Protein AF-A0A0Q6PH20-F1 (afdb_monomer_lite)

pLDDT: mean 87.41, std 11.73, range [44.0, 97.75]

Structure (mmCIF, N/CA/C/O backbone):
data_AF-A0A0Q6PH20-F1
#
_entry.id   AF-A0A0Q6PH20-F1
#
loop_
_atom_site.group_PDB
_atom_site.id
_atom_site.type_symbol
_atom_site.label_atom_id
_atom_site.label_alt_id
_atom_site.label_comp_id
_atom_site.label_asym_id
_atom_site.label_entity_id
_atom_site.label_seq_id
_atom_site.pdbx_PDB_ins_code
_atom_site.Cartn_x
_atom_site.Cartn_y
_atom_site.Cartn_z
_atom_site.occupancy
_atom_site.B_iso_or_equiv
_atom_site.auth_seq_id
_atom_site.auth_comp_id
_atom_site.auth_asym_id
_atom_site.auth_atom_id
_atom_site.pdbx_PDB_model_num
ATOM 1 N N . MET A 1 1 ? -13.417 1.872 1.685 1.00 84.56 1 MET A N 1
ATOM 2 C CA . MET A 1 1 ? -12.036 2.012 1.159 1.00 84.56 1 MET A CA 1
ATOM 3 C C . MET A 1 1 ? -11.703 3.453 0.820 1.00 84.56 1 MET A C 1
ATOM 5 O O . MET A 1 1 ? -10.929 4.049 1.545 1.00 84.56 1 MET A O 1
ATOM 9 N N . LEU A 1 2 ? -12.283 4.026 -0.241 1.00 89.06 2 LEU A N 1
ATOM 10 C CA . LEU A 1 2 ? -11.978 5.405 -0.649 1.00 89.06 2 LEU A CA 1
ATOM 11 C C . LEU A 1 2 ? -12.342 6.431 0.426 1.00 89.06 2 LEU A C 1
ATOM 13 O O . LEU A 1 2 ? -11.580 7.359 0.647 1.00 89.06 2 LEU A O 1
ATOM 17 N N . GLU A 1 3 ? -13.437 6.200 1.148 1.00 89.50 3 GLU A N 1
ATOM 18 C CA . GLU A 1 3 ? -13.799 6.977 2.338 1.00 89.50 3 GLU A CA 1
ATOM 19 C C . GLU A 1 3 ? -12.708 6.933 3.418 1.00 89.50 3 GLU A C 1
ATOM 21 O O . GLU A 1 3 ? -12.280 7.976 3.900 1.00 89.50 3 GLU A O 1
ATOM 26 N N . LEU A 1 4 ? -12.184 5.738 3.729 1.00 89.69 4 LEU A N 1
ATOM 27 C CA . LEU A 1 4 ? -11.061 5.589 4.656 1.00 89.69 4 LEU A CA 1
ATOM 28 C C . LEU A 1 4 ? -9.843 6.375 4.156 1.00 89.69 4 LEU A C 1
ATOM 30 O O . LEU A 1 4 ? -9.248 7.098 4.934 1.00 89.69 4 LEU A O 1
ATOM 34 N N . LEU A 1 5 ? -9.477 6.278 2.876 1.00 88.50 5 LEU A N 1
ATOM 35 C CA . LEU A 1 5 ? -8.337 7.023 2.325 1.00 88.50 5 LEU A CA 1
ATOM 36 C C . LEU A 1 5 ? -8.546 8.543 2.420 1.00 88.50 5 LEU A C 1
ATOM 38 O O . LEU A 1 5 ? -7.632 9.255 2.819 1.00 88.50 5 LEU A O 1
ATOM 42 N N . ALA A 1 6 ? -9.742 9.036 2.097 1.00 88.44 6 ALA A N 1
ATOM 43 C CA . ALA A 1 6 ? -10.055 10.464 2.114 1.00 88.44 6 ALA A CA 1
ATOM 44 C C . ALA A 1 6 ? -9.919 11.099 3.511 1.00 88.44 6 ALA A C 1
ATOM 46 O O . ALA A 1 6 ? -9.687 12.301 3.610 1.00 88.44 6 ALA A O 1
ATOM 47 N N . GLY A 1 7 ? -10.017 10.304 4.581 1.00 87.88 7 GLY A N 1
ATOM 48 C CA . GLY A 1 7 ? -9.840 10.770 5.958 1.00 87.88 7 GLY A CA 1
ATOM 49 C C . GLY A 1 7 ? -8.386 10.981 6.398 1.00 87.88 7 GLY A C 1
ATOM 50 O O . GLY A 1 7 ? -8.168 11.532 7.475 1.00 87.88 7 GLY A O 1
ATOM 51 N N . TYR A 1 8 ? -7.387 10.553 5.613 1.00 86.06 8 TYR A N 1
ATOM 52 C CA . TYR A 1 8 ? -5.981 10.577 6.032 1.00 86.06 8 TYR A CA 1
ATOM 53 C C . TYR A 1 8 ? -5.060 11.154 4.955 1.00 86.06 8 TYR A C 1
ATOM 55 O O . TYR A 1 8 ? -5.110 10.786 3.781 1.00 86.06 8 TYR A O 1
ATOM 63 N N . ALA A 1 9 ? -4.148 12.033 5.363 1.00 80.12 9 ALA A N 1
ATOM 64 C CA . ALA A 1 9 ? -3.062 12.483 4.502 1.00 80.12 9 ALA A CA 1
ATOM 65 C C . ALA A 1 9 ? -2.086 11.325 4.171 1.00 80.12 9 ALA A C 1
ATOM 67 O O . ALA A 1 9 ? -1.927 10.408 4.980 1.00 80.12 9 ALA A O 1
ATOM 68 N N . PRO A 1 10 ? -1.417 11.354 3.000 1.00 80.94 10 PRO A N 1
ATOM 69 C CA . PRO A 1 10 ? -1.558 12.355 1.934 1.00 80.94 10 PRO A CA 1
ATOM 70 C C . PRO A 1 10 ? -2.804 12.146 1.050 1.00 80.94 10 PRO A C 1
ATOM 72 O O . PRO A 1 10 ? -3.116 12.994 0.218 1.00 80.94 10 PRO A O 1
ATOM 75 N N . PHE A 1 11 ? -3.527 11.038 1.225 1.00 84.88 11 PHE A N 1
ATOM 76 C CA . PHE A 1 11 ? -4.600 10.607 0.326 1.00 84.88 11 PHE A CA 1
ATOM 77 C C . PHE A 1 11 ? -5.823 11.533 0.321 1.00 84.88 11 PHE A C 1
ATOM 79 O O . PHE A 1 11 ? -6.492 11.628 -0.703 1.00 84.88 11 PHE A O 1
ATOM 86 N N . ALA A 1 12 ? -6.073 12.273 1.405 1.00 84.25 12 ALA A N 1
ATOM 87 C CA . ALA A 1 12 ? -7.090 13.327 1.454 1.00 84.25 12 ALA A CA 1
ATOM 88 C C . ALA A 1 12 ? -6.920 14.398 0.354 1.00 84.25 12 ALA A C 1
ATOM 90 O O . ALA A 1 12 ? -7.900 14.982 -0.097 1.00 84.25 12 ALA A O 1
ATOM 91 N N . GLY A 1 13 ? -5.683 14.646 -0.098 1.00 82.56 13 GLY A N 1
ATOM 92 C CA . GLY A 1 13 ? -5.381 15.597 -1.173 1.00 82.56 13 GLY A CA 1
ATOM 93 C C . GLY A 1 13 ? -5.354 14.981 -2.574 1.00 82.56 13 GLY A C 1
ATOM 94 O O . GLY A 1 13 ? -5.103 15.690 -3.547 1.00 82.56 13 GLY A O 1
ATOM 95 N N . PHE A 1 14 ? -5.558 13.668 -2.704 1.00 83.81 14 PHE A N 1
ATOM 96 C CA . PHE A 1 14 ? -5.482 12.997 -3.999 1.00 83.81 14 PHE A CA 1
ATOM 97 C C . PHE A 1 14 ? -6.778 13.199 -4.775 1.00 83.81 14 PHE A C 1
ATOM 99 O O . PHE A 1 14 ? -7.878 13.158 -4.222 1.00 83.81 14 PHE A O 1
ATOM 106 N N . ARG A 1 15 ? -6.661 13.343 -6.097 1.00 88.25 15 ARG A N 1
ATOM 107 C CA . ARG A 1 15 ? -7.840 13.313 -6.960 1.00 88.25 15 ARG A CA 1
ATOM 108 C C . ARG A 1 15 ? -8.510 11.940 -6.877 1.00 88.25 15 ARG A C 1
ATOM 110 O O . ARG A 1 15 ? -7.841 10.902 -6.863 1.00 88.25 15 ARG A O 1
ATOM 117 N N . LEU A 1 16 ? -9.844 11.936 -6.867 1.00 86.38 16 LEU A N 1
ATOM 118 C CA . LEU A 1 16 ? -10.640 10.716 -6.722 1.00 86.38 16 LEU A CA 1
ATOM 119 C C . LEU A 1 16 ? -10.347 9.686 -7.821 1.00 86.38 16 LEU A C 1
ATOM 121 O O . LEU A 1 16 ? -10.279 8.493 -7.532 1.00 86.38 16 LEU A O 1
ATOM 125 N N . ASP A 1 17 ? -10.161 10.129 -9.064 1.00 87.25 17 ASP A N 1
ATOM 126 C CA . ASP A 1 17 ? -9.845 9.267 -10.207 1.00 87.25 17 ASP A CA 1
ATOM 127 C C . ASP A 1 17 ? -8.516 8.525 -10.014 1.00 87.25 17 ASP A C 1
ATOM 129 O O . ASP A 1 17 ? -8.454 7.305 -10.185 1.00 87.25 17 ASP A O 1
ATOM 133 N N . GLN A 1 18 ? -7.481 9.234 -9.567 1.00 85.81 18 GLN A N 1
ATOM 134 C CA . GLN A 1 18 ? -6.163 8.671 -9.293 1.00 85.81 18 GLN A CA 1
ATOM 135 C C . GLN A 1 18 ? -6.201 7.665 -8.135 1.00 85.81 18 GLN A C 1
ATOM 137 O O . GLN A 1 18 ? -5.739 6.530 -8.284 1.00 85.81 18 GLN A O 1
ATOM 142 N N . ALA A 1 19 ? -6.789 8.045 -6.996 1.00 87.69 19 ALA A N 1
ATOM 143 C CA . ALA A 1 19 ? -6.903 7.160 -5.836 1.00 87.69 19 ALA A CA 1
ATOM 144 C C . ALA A 1 19 ? -7.722 5.899 -6.167 1.00 87.69 19 ALA A C 1
ATOM 146 O O . ALA A 1 19 ? -7.321 4.778 -5.841 1.00 87.69 19 ALA A O 1
ATOM 147 N N . SER A 1 20 ? -8.834 6.067 -6.889 1.00 90.75 20 SER A N 1
ATOM 148 C CA . SER A 1 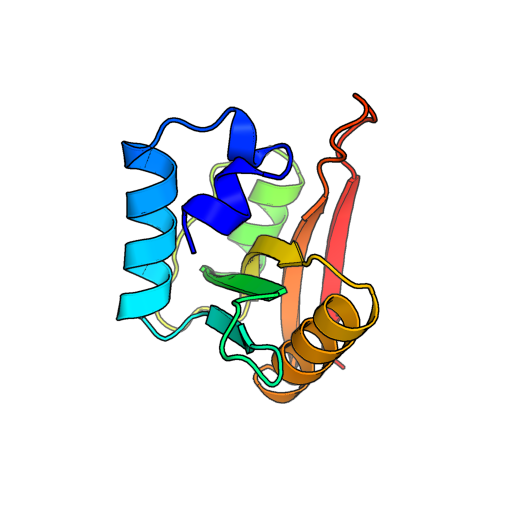20 ? -9.693 4.960 -7.319 1.00 90.75 20 SER A CA 1
ATOM 149 C C . SER A 1 20 ? -8.989 4.023 -8.293 1.00 90.75 20 SER A C 1
ATOM 151 O O . SER A 1 20 ? -9.145 2.807 -8.177 1.00 90.75 20 SER A O 1
ATOM 153 N N . ALA A 1 21 ? -8.195 4.547 -9.230 1.00 91.56 21 ALA A N 1
ATOM 154 C CA . ALA A 1 21 ? -7.441 3.730 -10.177 1.00 91.56 21 ALA A CA 1
ATOM 155 C C . ALA A 1 21 ? -6.412 2.832 -9.468 1.00 91.56 21 ALA A C 1
ATOM 157 O O . ALA A 1 21 ? -6.366 1.629 -9.740 1.00 91.56 21 ALA A O 1
ATOM 158 N N . ILE A 1 22 ? -5.651 3.390 -8.517 1.00 90.88 22 ILE A N 1
ATOM 159 C CA . ILE A 1 22 ? -4.649 2.650 -7.731 1.00 90.88 22 ILE A CA 1
ATOM 160 C C . ILE A 1 22 ? -5.319 1.539 -6.916 1.00 90.88 22 ILE A C 1
ATOM 162 O O . ILE A 1 22 ? -4.941 0.371 -7.031 1.00 90.88 22 ILE A O 1
ATOM 166 N N . VAL A 1 23 ? -6.353 1.883 -6.142 1.00 93.56 23 VAL A N 1
ATOM 167 C CA . VAL A 1 23 ? -7.091 0.912 -5.320 1.00 93.56 23 VAL A CA 1
ATOM 168 C C . VAL A 1 23 ? -7.711 -0.173 -6.198 1.00 93.56 23 VAL A C 1
ATOM 170 O O . VAL A 1 23 ? -7.582 -1.359 -5.904 1.00 93.56 23 VAL A O 1
ATOM 173 N N . ARG A 1 24 ? -8.335 0.191 -7.323 1.00 95.00 24 ARG A N 1
ATOM 174 C CA . ARG A 1 24 ? -8.939 -0.782 -8.243 1.00 95.00 24 ARG A CA 1
ATOM 175 C C . ARG A 1 24 ? -7.910 -1.761 -8.805 1.00 95.00 24 ARG A C 1
ATOM 177 O O . ARG A 1 24 ? -8.214 -2.949 -8.908 1.00 95.00 24 ARG A O 1
ATOM 184 N N . ALA A 1 25 ? -6.718 -1.293 -9.172 1.00 93.19 25 ALA A N 1
ATOM 185 C CA . ALA A 1 25 ? -5.649 -2.159 -9.666 1.00 93.19 25 ALA A CA 1
ATOM 186 C C . ALA A 1 25 ? -5.179 -3.159 -8.594 1.00 93.19 25 ALA A C 1
ATOM 188 O O . ALA A 1 25 ? -5.010 -4.346 -8.884 1.00 93.19 25 ALA A O 1
ATOM 189 N N . GLN A 1 26 ? -5.037 -2.702 -7.349 1.00 95.00 26 GLN A N 1
ATOM 190 C CA . GLN A 1 26 ? -4.657 -3.537 -6.205 1.00 95.00 26 GLN A CA 1
ATOM 191 C C . GLN A 1 26 ? -5.729 -4.575 -5.854 1.00 95.00 26 GLN A C 1
ATOM 193 O O . GLN A 1 26 ? -5.399 -5.737 -5.612 1.00 95.00 26 GLN A O 1
ATOM 198 N N . LEU A 1 27 ? -7.008 -4.190 -5.890 1.00 95.56 27 LEU A N 1
ATOM 199 C CA . LEU A 1 27 ? -8.131 -5.106 -5.684 1.00 95.56 27 LEU A CA 1
ATOM 200 C C . LEU A 1 27 ? -8.163 -6.192 -6.764 1.00 95.56 27 LEU A C 1
ATOM 202 O O . LEU A 1 27 ? -8.186 -7.376 -6.441 1.00 95.56 27 LEU A O 1
ATOM 206 N N . LYS A 1 28 ? -8.089 -5.800 -8.043 1.00 95.25 28 LYS A N 1
ATOM 207 C CA . LYS A 1 28 ? -8.102 -6.744 -9.173 1.00 95.25 28 LYS A CA 1
ATOM 208 C C . LYS A 1 28 ? -6.947 -7.737 -9.147 1.00 95.25 28 LYS A C 1
ATOM 210 O O . LYS A 1 28 ? -7.120 -8.874 -9.566 1.00 95.25 28 LYS A O 1
ATOM 215 N N . SER A 1 29 ? -5.782 -7.295 -8.686 1.00 92.00 29 SER A N 1
ATOM 216 C CA . SER A 1 29 ? -4.570 -8.116 -8.667 1.00 92.00 29 SER A CA 1
ATOM 217 C C . SER A 1 29 ? -4.412 -8.918 -7.372 1.00 92.00 29 SER A C 1
ATOM 219 O O . SER A 1 29 ? -3.421 -9.622 -7.225 1.00 92.00 29 SER A O 1
ATOM 221 N N . GLY A 1 30 ? -5.321 -8.765 -6.399 1.00 94.25 30 GLY A N 1
ATOM 222 C CA . GLY A 1 30 ? -5.156 -9.342 -5.059 1.00 94.25 30 GLY A CA 1
ATOM 223 C C . GLY A 1 30 ? -3.963 -8.770 -4.275 1.00 94.25 30 GLY A C 1
ATOM 224 O O . GLY A 1 30 ? -3.559 -9.340 -3.267 1.00 94.25 30 GLY A O 1
ATOM 225 N N . ASN A 1 31 ? -3.404 -7.636 -4.711 1.00 95.69 31 ASN A N 1
ATOM 226 C CA . ASN A 1 31 ? -2.217 -7.010 -4.124 1.00 95.69 31 ASN A CA 1
ATOM 227 C C . ASN A 1 31 ? -2.585 -6.041 -2.993 1.00 95.69 31 ASN A C 1
ATOM 229 O O . ASN A 1 31 ? -2.217 -4.861 -3.006 1.00 95.69 31 ASN A O 1
ATOM 233 N N . HIS A 1 32 ? -3.381 -6.527 -2.047 1.00 97.06 32 HIS A N 1
ATOM 234 C CA . HIS A 1 32 ? -3.812 -5.744 -0.903 1.00 97.06 32 HIS A CA 1
ATOM 235 C C . HIS A 1 32 ? -4.099 -6.611 0.324 1.00 97.06 32 HIS A C 1
ATOM 237 O O . HIS A 1 32 ? -4.307 -7.819 0.240 1.00 97.06 32 HIS A O 1
ATOM 243 N N . ILE A 1 33 ? -4.135 -5.960 1.480 1.00 97.75 33 ILE A N 1
ATOM 244 C CA . ILE A 1 33 ? -4.653 -6.478 2.741 1.00 97.75 33 ILE A CA 1
ATOM 245 C C . ILE A 1 33 ? -5.649 -5.444 3.259 1.00 97.75 33 ILE A C 1
ATOM 247 O O . ILE A 1 33 ? -5.346 -4.253 3.302 1.00 97.75 33 ILE A O 1
ATOM 251 N N . ALA A 1 34 ? -6.823 -5.910 3.672 1.00 97.19 34 ALA A N 1
ATOM 252 C CA . ALA A 1 34 ? -7.825 -5.113 4.363 1.00 97.19 34 ALA A CA 1
ATOM 253 C C . ALA A 1 34 ? -8.030 -5.672 5.775 1.00 97.19 34 ALA A C 1
ATOM 255 O O . ALA A 1 34 ? -8.000 -6.887 5.973 1.00 97.19 34 ALA A O 1
ATOM 256 N N . VAL A 1 35 ? -8.218 -4.787 6.750 1.00 97.38 35 VAL A N 1
ATOM 257 C CA . VAL A 1 35 ? -8.559 -5.144 8.131 1.00 97.38 35 VAL A CA 1
ATOM 258 C C . VAL A 1 35 ? -9.910 -4.536 8.453 1.00 97.38 35 VAL A C 1
ATOM 260 O O . VAL A 1 35 ? -10.105 -3.330 8.289 1.00 97.38 35 VAL A O 1
ATOM 263 N N . PHE A 1 36 ? -10.816 -5.383 8.922 1.00 96.44 36 PHE A N 1
ATOM 264 C CA . PHE A 1 36 ? -12.156 -5.011 9.345 1.00 96.44 36 PHE A CA 1
ATOM 265 C C . PHE A 1 36 ? -12.265 -5.143 10.865 1.00 96.44 36 PHE A C 1
ATOM 267 O O . PHE A 1 36 ? -11.643 -6.027 11.461 1.00 96.44 36 PHE A O 1
ATOM 274 N N . ALA A 1 37 ? -13.007 -4.232 11.484 1.00 94.88 37 ALA A N 1
ATOM 275 C CA . ALA A 1 37 ? -13.447 -4.360 12.863 1.00 94.88 37 ALA A CA 1
ATOM 276 C C . ALA A 1 37 ? -14.605 -5.371 12.964 1.00 94.88 37 ALA A C 1
ATOM 278 O O . ALA A 1 37 ? -15.069 -5.910 11.961 1.00 94.88 37 ALA A O 1
ATOM 279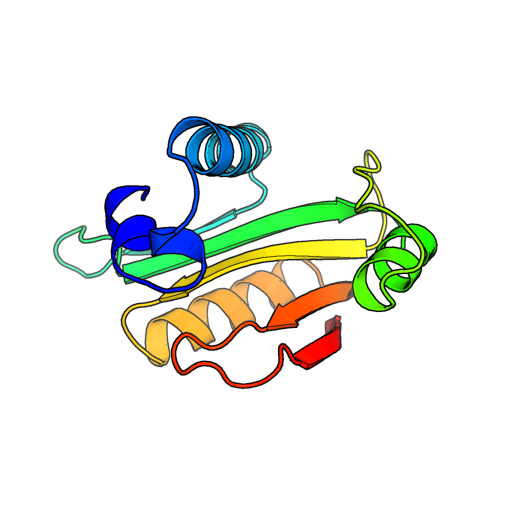 N N . ALA A 1 38 ? -15.044 -5.664 14.190 1.00 94.62 38 ALA A N 1
ATOM 280 C CA . ALA A 1 38 ? -16.101 -6.646 14.445 1.00 94.62 38 ALA A CA 1
ATOM 281 C C . ALA A 1 38 ? -17.480 -6.226 13.899 1.00 94.62 38 ALA A C 1
ATOM 283 O O . ALA A 1 38 ? -18.351 -7.071 13.737 1.00 94.62 38 ALA A O 1
ATOM 284 N N . ASP A 1 39 ? -17.668 -4.935 13.634 1.00 95.44 39 ASP A N 1
ATOM 285 C CA . ASP A 1 39 ? -18.866 -4.322 13.055 1.00 95.44 39 ASP A CA 1
ATOM 286 C C . ASP A 1 39 ? -18.763 -4.135 11.529 1.00 95.44 39 ASP A C 1
ATOM 288 O O . ASP A 1 39 ? -19.472 -3.313 10.954 1.00 95.44 39 ASP A O 1
ATOM 292 N N . ASP A 1 40 ? -17.848 -4.858 10.874 1.00 93.88 40 ASP A N 1
ATOM 293 C CA . ASP A 1 40 ? -17.544 -4.766 9.441 1.00 93.88 40 ASP A CA 1
ATOM 294 C C . ASP A 1 40 ? -17.034 -3.389 8.972 1.00 93.88 40 ASP A C 1
ATOM 296 O O . ASP A 1 40 ? -16.875 -3.146 7.769 1.00 93.88 40 ASP A O 1
ATOM 300 N N . GLN A 1 41 ? -16.678 -2.486 9.893 1.00 94.56 41 GLN A N 1
ATOM 301 C CA . GLN A 1 41 ? -16.023 -1.239 9.522 1.00 94.56 41 GLN A CA 1
ATOM 302 C C . GLN A 1 41 ? -14.595 -1.516 9.033 1.00 94.56 41 GLN A C 1
ATOM 304 O O . GLN A 1 41 ? -13.786 -2.158 9.705 1.00 94.56 41 GLN A O 1
ATOM 309 N N . LEU A 1 42 ? -14.237 -0.981 7.864 1.00 95.69 42 LEU A N 1
ATOM 310 C CA . LEU A 1 42 ? -12.866 -1.041 7.364 1.00 95.69 42 LEU A CA 1
ATOM 311 C C . LEU A 1 42 ? -11.959 -0.109 8.185 1.00 95.69 42 LEU A C 1
ATOM 313 O O . LEU A 1 42 ? -12.040 1.112 8.063 1.00 95.69 42 LEU A O 1
ATOM 317 N N . VAL A 1 43 ? -11.042 -0.692 8.954 1.00 95.94 43 VAL A N 1
ATOM 318 C CA . VAL A 1 43 ? -10.130 0.025 9.8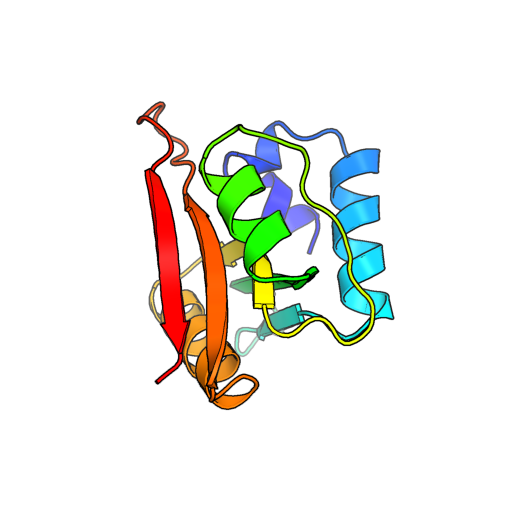65 1.00 95.94 43 VAL A CA 1
ATOM 319 C C . VAL A 1 43 ? -8.674 0.020 9.405 1.00 95.94 43 VAL A C 1
ATOM 321 O O . VAL A 1 43 ? -7.822 0.675 10.006 1.00 95.94 43 VAL A O 1
ATOM 324 N N . GLY A 1 44 ? -8.356 -0.706 8.335 1.00 95.62 44 GLY A N 1
ATOM 325 C CA . GLY A 1 44 ? -7.020 -0.704 7.758 1.00 95.62 44 GLY A CA 1
ATOM 326 C C . GLY A 1 44 ? -6.992 -1.171 6.314 1.00 95.62 44 GLY A C 1
ATOM 327 O O . GLY A 1 44 ? -7.715 -2.089 5.930 1.00 95.62 44 GLY A O 1
ATOM 328 N N . TYR A 1 45 ? -6.123 -0.553 5.523 1.00 96.81 45 TYR A N 1
ATOM 329 C CA . TYR A 1 45 ? -5.799 -0.980 4.175 1.00 96.81 45 TYR A CA 1
ATOM 330 C C . TYR A 1 45 ? -4.311 -0.822 3.882 1.00 96.81 45 TYR A C 1
ATOM 332 O O . TYR A 1 45 ? -3.710 0.216 4.161 1.00 96.81 45 TYR A O 1
ATOM 340 N N . LEU A 1 46 ? -3.735 -1.857 3.281 1.00 96.25 46 LEU A N 1
ATOM 341 C CA . LEU A 1 46 ? -2.372 -1.881 2.779 1.00 96.25 46 LEU A CA 1
ATOM 342 C C . LEU A 1 46 ? -2.414 -2.405 1.347 1.00 96.25 46 LEU A C 1
ATOM 344 O O . LEU A 1 46 ? -2.860 -3.523 1.121 1.00 96.25 46 LEU A O 1
ATOM 348 N N . GLY A 1 47 ? -1.926 -1.621 0.394 1.00 96.00 47 GLY A N 1
ATOM 349 C CA . GLY A 1 47 ? -1.847 -1.986 -1.015 1.00 96.00 47 GLY A CA 1
ATOM 350 C C . GLY A 1 47 ? -0.424 -1.871 -1.551 1.00 96.00 47 GLY A C 1
ATOM 351 O O . GLY A 1 47 ? 0.330 -0.971 -1.165 1.00 96.00 47 GLY A O 1
ATOM 352 N N . TRP A 1 48 ? -0.054 -2.778 -2.452 1.00 95.69 48 TRP A N 1
ATOM 353 C CA . TRP A 1 48 ? 1.261 -2.785 -3.091 1.00 95.69 48 TRP A CA 1
ATOM 354 C C . TRP A 1 48 ? 1.169 -3.016 -4.595 1.00 95.69 48 TRP A C 1
ATOM 356 O O . TRP A 1 48 ? 0.130 -3.397 -5.135 1.00 95.69 48 TRP A O 1
ATOM 366 N N . ILE A 1 49 ? 2.291 -2.806 -5.273 1.00 95.00 49 ILE A N 1
ATOM 367 C CA . ILE A 1 49 ? 2.521 -3.305 -6.624 1.00 95.00 49 ILE A CA 1
ATOM 368 C C . ILE A 1 49 ? 3.733 -4.242 -6.635 1.00 95.00 49 ILE A C 1
ATOM 370 O O . ILE A 1 49 ? 4.640 -4.116 -5.805 1.00 95.00 49 ILE A O 1
ATOM 374 N N . ARG A 1 50 ? 3.749 -5.182 -7.584 1.00 94.62 50 ARG A N 1
ATOM 375 C CA . ARG A 1 50 ? 4.913 -6.030 -7.874 1.00 94.62 50 ARG A CA 1
ATOM 376 C C . ARG A 1 50 ? 5.882 -5.255 -8.760 1.00 94.62 50 ARG A C 1
ATOM 378 O O . ARG A 1 50 ? 5.462 -4.640 -9.737 1.00 94.62 50 ARG A O 1
ATOM 385 N N . THR A 1 51 ? 7.160 -5.273 -8.413 1.00 95.56 51 THR A N 1
ATOM 386 C CA . THR A 1 51 ? 8.208 -4.522 -9.114 1.00 95.56 51 THR A CA 1
ATOM 387 C C . THR A 1 51 ? 9.558 -5.241 -9.008 1.00 95.56 51 THR A C 1
ATOM 389 O O . THR A 1 51 ? 9.652 -6.302 -8.387 1.00 95.56 51 THR A O 1
ATOM 392 N N . SER A 1 52 ? 10.608 -4.698 -9.621 1.00 94.69 52 SER A N 1
ATOM 393 C CA . SER A 1 52 ? 11.981 -5.181 -9.447 1.00 94.69 52 SER A CA 1
ATOM 394 C C . SER A 1 52 ? 12.699 -4.406 -8.331 1.00 94.69 52 SER A C 1
ATOM 396 O O . SER A 1 52 ? 12.368 -3.243 -8.081 1.00 94.69 52 SER A O 1
ATOM 398 N N . PRO A 1 53 ? 13.712 -4.996 -7.666 1.00 93.12 53 PRO A N 1
ATOM 399 C CA . PRO A 1 53 ? 14.526 -4.270 -6.690 1.00 93.12 53 PRO A CA 1
ATOM 400 C C . PRO A 1 53 ? 15.159 -2.996 -7.267 1.00 93.12 53 PRO A C 1
ATOM 402 O O . PRO A 1 53 ? 15.190 -1.969 -6.596 1.00 93.12 53 PRO A O 1
ATOM 405 N N . VAL A 1 54 ? 15.604 -3.040 -8.528 1.00 93.19 54 VAL A N 1
ATOM 406 C CA . VAL A 1 54 ? 16.233 -1.902 -9.216 1.00 93.19 54 VAL A CA 1
ATOM 407 C C . VAL A 1 54 ? 15.239 -0.757 -9.413 1.00 93.19 54 VAL A C 1
ATOM 409 O O . VAL A 1 54 ? 15.540 0.378 -9.046 1.00 93.19 54 VAL A O 1
ATOM 412 N N . ALA A 1 55 ? 14.048 -1.041 -9.949 1.00 93.44 55 ALA A N 1
ATOM 413 C CA . ALA A 1 55 ? 13.022 -0.020 -10.162 1.00 93.44 55 ALA A CA 1
ATOM 414 C C . ALA A 1 55 ? 12.550 0.582 -8.830 1.00 93.44 55 ALA A C 1
ATOM 416 O O . ALA A 1 55 ? 12.472 1.802 -8.688 1.00 93.44 55 ALA A O 1
ATOM 417 N N . ALA A 1 56 ? 12.330 -0.259 -7.816 1.00 92.75 56 ALA A N 1
ATOM 418 C 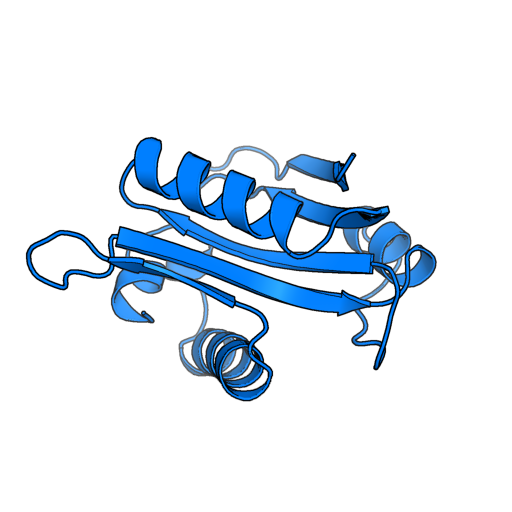CA . ALA A 1 56 ? 11.924 0.199 -6.493 1.00 92.75 56 ALA A CA 1
ATOM 419 C C . ALA A 1 56 ? 12.991 1.072 -5.814 1.00 92.75 56 ALA A C 1
ATOM 421 O O . ALA A 1 56 ? 12.653 2.074 -5.186 1.00 92.75 56 ALA A O 1
ATOM 422 N N . GLU A 1 57 ? 14.277 0.730 -5.959 1.00 92.19 57 GLU A N 1
ATOM 423 C CA . GLU A 1 57 ? 15.387 1.536 -5.440 1.00 92.19 57 GLU A CA 1
ATOM 424 C C . GLU A 1 57 ? 15.490 2.898 -6.114 1.00 92.19 57 GLU A C 1
ATOM 426 O O . GLU A 1 57 ? 15.744 3.892 -5.434 1.00 92.19 57 GLU A O 1
ATOM 431 N N . ARG A 1 58 ? 15.288 2.955 -7.433 1.00 92.62 58 ARG A N 1
ATOM 432 C CA . ARG A 1 58 ? 15.256 4.226 -8.160 1.00 92.62 58 ARG A CA 1
ATOM 433 C C . ARG A 1 58 ? 14.082 5.080 -7.707 1.00 92.62 58 ARG A C 1
ATOM 435 O O . ARG A 1 58 ? 14.292 6.250 -7.402 1.00 92.62 58 ARG A O 1
ATOM 442 N N . TRP A 1 59 ? 12.898 4.483 -7.588 1.00 91.88 59 TRP A N 1
ATOM 443 C CA . TRP A 1 59 ? 11.695 5.172 -7.133 1.00 91.88 59 TRP A CA 1
ATOM 444 C C . TRP A 1 59 ? 11.866 5.787 -5.741 1.00 91.88 59 TRP A C 1
ATOM 446 O O . TRP A 1 59 ? 11.674 6.987 -5.576 1.00 91.88 59 TRP A O 1
ATOM 456 N N . VAL A 1 60 ? 12.314 5.020 -4.738 1.00 89.31 60 VAL A N 1
ATOM 457 C CA . VAL A 1 60 ? 12.504 5.586 -3.386 1.00 89.31 60 VAL A CA 1
ATOM 458 C C . VAL A 1 60 ? 13.604 6.653 -3.337 1.00 89.31 60 VAL A C 1
ATOM 460 O O . VAL A 1 60 ? 13.610 7.469 -2.422 1.00 89.31 60 VAL A O 1
ATOM 463 N N . LYS A 1 61 ? 14.531 6.681 -4.302 1.00 87.00 61 LYS A N 1
ATOM 464 C CA . LYS A 1 61 ? 15.602 7.687 -4.411 1.00 87.00 61 LYS A CA 1
ATOM 465 C C . LYS A 1 61 ? 15.231 8.894 -5.289 1.00 87.00 61 LYS A C 1
ATOM 467 O O . LYS A 1 61 ? 16.091 9.741 -5.490 1.00 87.00 61 LYS A O 1
ATOM 472 N N . ASP A 1 62 ? 13.995 8.988 -5.785 1.00 84.69 62 ASP A N 1
ATOM 473 C CA . ASP A 1 62 ? 13.551 9.972 -6.796 1.00 84.69 62 ASP A CA 1
ATOM 474 C C . ASP A 1 62 ? 14.409 9.973 -8.078 1.00 84.69 62 ASP A C 1
ATOM 476 O O . ASP A 1 62 ? 14.596 10.996 -8.728 1.00 84.69 62 ASP A O 1
ATOM 480 N N . LEU A 1 63 ? 14.945 8.811 -8.463 1.00 84.50 63 LEU A N 1
ATOM 481 C CA . LEU A 1 63 ? 15.761 8.629 -9.675 1.00 84.50 63 LEU A CA 1
ATOM 482 C C . LEU A 1 63 ? 14.960 8.034 -10.847 1.00 84.50 63 LEU A C 1
ATOM 484 O O . LEU A 1 63 ? 15.536 7.604 -11.855 1.00 84.50 63 LEU A O 1
ATOM 488 N N . GLY A 1 64 ? 13.642 7.923 -10.699 1.00 85.94 64 GLY A N 1
ATOM 489 C CA . GLY A 1 64 ? 12.738 7.370 -11.700 1.00 85.94 64 GLY A CA 1
ATOM 490 C C . GLY A 1 64 ? 11.337 7.133 -11.149 1.00 85.94 64 GLY A C 1
ATOM 491 O O . GLY A 1 64 ? 11.108 7.197 -9.940 1.00 85.94 64 GLY A O 1
ATOM 492 N N . GLU A 1 65 ? 10.406 6.852 -12.055 1.00 88.25 65 GLU A N 1
ATOM 493 C CA . GLU A 1 65 ? 9.036 6.498 -11.701 1.00 88.25 65 GLU A CA 1
ATOM 494 C C . GLU A 1 65 ? 8.945 5.071 -11.154 1.00 88.25 65 GLU A C 1
ATOM 496 O O . GLU A 1 65 ? 9.830 4.233 -11.343 1.00 88.25 65 GLU A O 1
ATOM 501 N N . LEU A 1 66 ? 7.853 4.799 -10.443 1.00 89.19 66 LEU A N 1
ATOM 502 C CA . LEU A 1 66 ? 7.574 3.464 -9.952 1.00 89.19 66 LEU A CA 1
ATOM 503 C C . LEU A 1 66 ? 7.022 2.587 -11.082 1.00 89.19 66 LEU A C 1
ATOM 505 O O . LEU A 1 66 ? 5.920 2.816 -11.576 1.00 89.19 66 LEU A O 1
ATOM 509 N N . GLU A 1 67 ? 7.754 1.533 -11.429 1.00 92.31 67 GLU A N 1
ATOM 510 C CA . GLU A 1 67 ? 7.372 0.610 -12.498 1.00 92.31 67 GLU A CA 1
ATOM 511 C C . GLU A 1 67 ? 6.726 -0.667 -11.953 1.00 92.31 67 GLU A C 1
ATOM 513 O O . GLU A 1 67 ? 7.203 -1.272 -10.987 1.00 92.31 67 GLU A O 1
ATOM 518 N N . THR A 1 68 ? 5.656 -1.122 -12.608 1.00 92.25 68 THR A N 1
ATOM 519 C CA . THR A 1 68 ? 5.069 -2.441 -12.340 1.00 92.25 68 THR A CA 1
ATOM 520 C C . THR A 1 68 ? 5.805 -3.499 -13.152 1.00 92.25 68 THR A C 1
ATOM 522 O O . THR A 1 68 ? 5.869 -3.407 -14.374 1.00 92.25 68 THR A O 1
ATOM 525 N N . VAL A 1 69 ? 6.305 -4.539 -12.485 1.00 93.06 69 VAL A N 1
ATOM 526 C CA . VAL A 1 69 ? 6.975 -5.675 -13.128 1.00 93.06 69 VAL A CA 1
ATOM 527 C C . VAL A 1 69 ? 6.176 -6.944 -12.825 1.00 93.06 69 VAL A C 1
ATOM 529 O O . VAL A 1 69 ? 6.109 -7.350 -11.657 1.00 93.06 69 VAL A O 1
ATOM 532 N N . PRO A 1 70 ? 5.557 -7.588 -13.835 1.00 86.25 70 PRO A N 1
ATOM 533 C CA . PRO A 1 70 ? 4.899 -8.879 -13.659 1.00 86.25 70 PRO A CA 1
ATOM 534 C C . PRO A 1 70 ? 5.859 -9.891 -13.031 1.00 86.25 70 PRO A C 1
ATOM 536 O O . PRO A 1 70 ? 7.011 -9.991 -13.441 1.00 86.25 70 PRO A O 1
ATOM 539 N N . ASN A 1 71 ? 5.400 -10.617 -12.011 1.00 86.56 71 ASN A N 1
ATOM 540 C CA . ASN A 1 71 ? 6.217 -11.553 -11.226 1.00 86.56 71 ASN A CA 1
ATOM 541 C C . ASN A 1 71 ? 7.459 -10.941 -10.547 1.00 86.56 71 ASN A C 1
ATOM 543 O O . ASN A 1 71 ? 8.268 -11.684 -10.004 1.00 86.56 71 ASN A O 1
ATOM 547 N N . GLY A 1 72 ? 7.589 -9.611 -10.489 1.00 90.69 72 GLY A N 1
ATOM 548 C CA . GLY A 1 72 ? 8.752 -8.942 -9.907 1.00 90.69 72 GLY A CA 1
ATOM 549 C C . GLY A 1 72 ? 9.023 -9.345 -8.452 1.00 90.69 72 GLY A C 1
ATOM 550 O O . GLY A 1 72 ? 8.094 -9.632 -7.700 1.00 90.69 72 GLY A O 1
ATOM 551 N N . GLU A 1 73 ? 10.292 -9.384 -8.059 1.00 90.69 73 GLU A N 1
ATOM 552 C CA . GLU A 1 73 ? 10.776 -9.928 -6.776 1.00 90.69 73 GLU A CA 1
ATOM 553 C C . GLU A 1 73 ? 10.786 -8.902 -5.626 1.00 90.69 73 GLU A C 1
ATOM 555 O O . GLU A 1 73 ? 11.247 -9.173 -4.516 1.00 90.69 73 GLU A O 1
ATOM 560 N N . ALA A 1 74 ? 10.261 -7.704 -5.875 1.00 94.56 74 ALA A N 1
ATOM 561 C CA . ALA A 1 74 ? 10.109 -6.649 -4.888 1.00 94.56 74 ALA A CA 1
ATOM 562 C C . ALA A 1 74 ? 8.662 -6.157 -4.814 1.00 94.56 74 ALA A C 1
ATOM 564 O O . ALA A 1 74 ? 7.869 -6.291 -5.752 1.00 94.56 74 ALA A O 1
ATOM 565 N N . LEU A 1 75 ? 8.333 -5.558 -3.674 1.00 95.56 75 LEU A N 1
ATOM 566 C CA . LEU A 1 75 ? 7.050 -4.915 -3.430 1.00 95.56 75 LEU A CA 1
ATOM 567 C C . LEU A 1 75 ? 7.282 -3.425 -3.244 1.00 95.56 75 LEU A C 1
ATOM 569 O O . LEU A 1 75 ? 8.051 -3.030 -2.369 1.00 95.56 75 LEU A O 1
ATOM 573 N N . ALA A 1 76 ? 6.567 -2.600 -3.996 1.00 95.06 76 ALA A N 1
ATOM 574 C CA . ALA A 1 76 ? 6.399 -1.201 -3.631 1.00 95.06 76 ALA A CA 1
ATOM 575 C C . ALA A 1 76 ? 5.051 -1.052 -2.928 1.00 95.06 76 ALA A C 1
ATOM 577 O O . ALA A 1 76 ? 3.999 -1.248 -3.536 1.00 95.06 76 ALA A O 1
ATOM 578 N N . ILE A 1 77 ? 5.088 -0.758 -1.631 1.00 94.56 77 ILE A N 1
ATOM 579 C CA . ILE A 1 77 ? 3.898 -0.520 -0.816 1.00 94.56 77 ILE A CA 1
ATOM 580 C C . ILE A 1 77 ? 3.498 0.937 -1.038 1.00 94.56 77 ILE A C 1
ATOM 582 O O . ILE A 1 77 ? 4.210 1.853 -0.625 1.00 94.56 77 ILE A O 1
ATOM 586 N N . THR A 1 78 ? 2.380 1.139 -1.732 1.00 91.75 78 THR A N 1
ATOM 587 C CA . THR A 1 78 ? 1.955 2.455 -2.234 1.00 91.75 78 THR A CA 1
ATOM 588 C C . THR A 1 78 ? 0.788 3.045 -1.458 1.00 91.75 78 THR A C 1
ATOM 590 O O . THR A 1 78 ? 0.602 4.258 -1.473 1.00 91.75 78 THR A O 1
ATOM 593 N N . VAL A 1 79 ? 0.012 2.215 -0.757 1.00 92.31 79 VAL A N 1
ATOM 594 C CA . VAL A 1 79 ? -1.083 2.678 0.101 1.00 92.31 79 VAL A CA 1
ATOM 595 C C . VAL A 1 79 ? -0.966 1.990 1.449 1.00 92.31 79 VAL A C 1
ATOM 597 O O . VAL A 1 79 ? -0.923 0.765 1.508 1.00 92.31 79 VAL A O 1
ATOM 600 N N . VAL A 1 80 ? -0.924 2.770 2.528 1.00 92.75 80 VAL A N 1
ATOM 601 C CA . VAL A 1 80 ? -1.057 2.271 3.900 1.00 92.75 80 VAL A CA 1
ATOM 602 C C . VAL A 1 80 ? -1.896 3.270 4.677 1.00 92.75 80 VAL A C 1
ATOM 604 O O . VAL A 1 80 ? -1.476 4.407 4.863 1.00 92.75 80 VAL A O 1
ATOM 607 N N . VAL A 1 81 ? -3.066 2.845 5.138 1.00 92.31 81 VAL A N 1
ATOM 608 C CA . VAL A 1 81 ? -3.935 3.633 6.017 1.00 92.31 81 VAL A CA 1
ATOM 609 C C . VAL A 1 81 ? -4.473 2.712 7.096 1.00 92.31 81 VAL A C 1
ATOM 611 O O . VAL A 1 81 ? -4.863 1.583 6.816 1.00 92.31 81 VAL A O 1
ATOM 614 N N . SER A 1 82 ? -4.493 3.175 8.338 1.00 93.44 82 SER A N 1
ATOM 615 C CA . SER A 1 82 ? -5.093 2.443 9.452 1.00 93.44 82 SER A CA 1
ATOM 616 C C . SER A 1 82 ? -5.594 3.406 10.507 1.00 93.44 82 SER A C 1
ATOM 618 O O . SER A 1 82 ? -4.900 4.370 10.821 1.00 93.44 82 SER A O 1
ATOM 620 N N . THR A 1 83 ? -6.743 3.101 11.097 1.00 92.62 83 THR A N 1
ATOM 621 C CA . THR A 1 83 ? -7.343 3.906 12.168 1.00 92.62 83 THR A CA 1
ATOM 622 C C . THR A 1 83 ? -6.778 3.555 13.547 1.00 92.62 83 THR A C 1
ATOM 624 O O . THR A 1 83 ? -6.920 4.332 14.487 1.00 92.62 83 THR A O 1
ATOM 627 N N . THR A 1 84 ? -6.104 2.404 13.682 1.00 91.06 84 THR A N 1
ATOM 628 C CA . THR A 1 84 ? -5.510 1.940 14.944 1.00 91.06 84 THR A CA 1
ATOM 629 C C . THR A 1 84 ? -4.102 1.362 14.751 1.00 91.06 84 THR A C 1
ATOM 631 O O . THR A 1 84 ? -3.826 0.750 13.712 1.00 91.06 84 THR A O 1
ATOM 634 N N . PRO A 1 85 ? -3.216 1.459 15.766 1.00 92.00 85 PRO A N 1
ATOM 635 C CA . PRO A 1 85 ? -1.905 0.805 15.738 1.00 92.00 85 PRO A CA 1
ATOM 636 C C . PRO A 1 85 ? -1.995 -0.717 15.570 1.00 92.00 85 PRO A C 1
ATOM 638 O O . PRO A 1 85 ? -1.167 -1.320 14.885 1.00 92.00 85 PRO A O 1
ATOM 641 N N . THR A 1 86 ? -3.017 -1.344 16.159 1.00 94.94 86 THR A N 1
ATOM 642 C CA . THR A 1 86 ? -3.274 -2.784 16.032 1.00 94.94 86 THR A CA 1
ATOM 643 C C . THR A 1 86 ? -3.516 -3.176 14.576 1.00 94.94 86 THR A C 1
ATOM 645 O O . THR A 1 86 ? -2.882 -4.112 14.087 1.00 94.94 86 THR A O 1
ATOM 648 N N . ALA A 1 87 ? -4.344 -2.424 13.841 1.00 95.56 87 ALA A N 1
ATOM 649 C CA . ALA A 1 87 ? -4.573 -2.671 12.418 1.00 95.56 87 ALA A CA 1
ATOM 650 C C . ALA A 1 87 ? -3.275 -2.522 11.604 1.00 95.56 87 ALA A C 1
ATOM 652 O O . ALA A 1 87 ? -2.978 -3.371 10.760 1.00 95.56 87 ALA A O 1
ATOM 653 N N . THR A 1 88 ? -2.447 -1.510 11.899 1.00 93.75 88 THR A N 1
ATOM 654 C CA . THR A 1 88 ? -1.122 -1.357 11.272 1.00 93.75 88 THR A CA 1
ATOM 655 C C . THR A 1 88 ? -0.253 -2.598 11.486 1.00 93.75 88 THR A C 1
ATOM 657 O O . THR A 1 88 ? 0.352 -3.112 10.542 1.00 93.75 88 THR A O 1
ATOM 660 N N . GLN A 1 89 ? -0.184 -3.093 12.725 1.00 94.88 89 GLN A N 1
ATOM 661 C CA . GLN A 1 89 ? 0.627 -4.256 13.083 1.00 94.88 89 GLN A CA 1
ATOM 662 C C . GLN A 1 89 ? 0.122 -5.534 12.410 1.00 94.88 89 GLN A C 1
ATOM 664 O O . GLN A 1 89 ? 0.937 -6.292 11.879 1.00 94.88 89 GLN A O 1
ATOM 669 N N . MET A 1 90 ? -1.197 -5.750 12.373 1.00 95.50 90 MET A N 1
ATOM 670 C CA . MET A 1 90 ? -1.816 -6.886 11.685 1.00 95.50 90 MET A CA 1
ATOM 671 C C . MET A 1 90 ? -1.477 -6.889 10.195 1.00 95.50 90 MET A C 1
ATOM 673 O O . MET A 1 90 ? -0.996 -7.899 9.678 1.00 95.50 90 MET A O 1
ATOM 677 N N . MET A 1 91 ? -1.649 -5.751 9.514 1.00 96.62 91 MET A N 1
ATOM 678 C CA . MET A 1 91 ? -1.312 -5.626 8.094 1.00 96.62 91 MET A CA 1
ATOM 679 C C . MET A 1 91 ? 0.176 -5.847 7.843 1.00 96.62 91 MET A C 1
ATOM 681 O O . MET A 1 91 ? 0.542 -6.600 6.944 1.00 96.62 91 MET A O 1
ATOM 685 N N . ALA A 1 92 ? 1.048 -5.245 8.656 1.00 92.56 92 ALA A N 1
ATOM 686 C CA . ALA A 1 92 ? 2.489 -5.414 8.514 1.00 92.56 92 ALA A CA 1
ATOM 687 C C . ALA A 1 92 ? 2.922 -6.871 8.748 1.00 92.56 92 ALA A C 1
ATOM 689 O O . ALA A 1 92 ? 3.732 -7.399 7.988 1.00 92.56 92 ALA A O 1
ATOM 690 N N . ARG A 1 93 ? 2.366 -7.544 9.765 1.00 94.75 93 ARG A N 1
ATOM 691 C CA . ARG A 1 93 ? 2.606 -8.971 10.029 1.00 94.75 93 ARG A CA 1
ATOM 692 C C . ARG A 1 93 ? 2.152 -9.825 8.852 1.00 94.75 93 ARG A C 1
ATOM 694 O O . ARG A 1 93 ? 2.954 -10.593 8.327 1.00 94.75 93 ARG A O 1
ATOM 701 N N . ARG A 1 94 ? 0.911 -9.642 8.396 1.00 96.19 94 ARG A N 1
ATOM 702 C CA . ARG A 1 94 ? 0.353 -10.411 7.281 1.00 96.19 94 ARG A CA 1
ATOM 703 C C . ARG A 1 94 ? 1.126 -10.184 5.982 1.00 96.19 94 ARG A C 1
ATOM 705 O O . ARG A 1 94 ? 1.393 -11.137 5.260 1.00 96.19 94 ARG A O 1
ATOM 712 N N . CYS A 1 95 ? 1.539 -8.947 5.712 1.00 94.31 95 CYS A N 1
ATOM 713 C CA . CYS A 1 95 ? 2.345 -8.610 4.541 1.00 94.31 95 CYS A CA 1
ATOM 714 C C . CYS A 1 95 ? 3.703 -9.327 4.562 1.00 94.31 95 CYS A C 1
ATOM 716 O O . CYS A 1 95 ? 4.095 -9.903 3.548 1.00 94.31 95 CYS A O 1
ATOM 718 N N . ARG A 1 96 ? 4.385 -9.372 5.719 1.00 92.00 96 ARG A N 1
ATOM 719 C CA . ARG A 1 96 ? 5.644 -10.126 5.872 1.00 92.00 96 ARG A CA 1
ATOM 720 C C . ARG A 1 96 ? 5.453 -11.628 5.678 1.00 92.00 96 ARG A C 1
ATOM 722 O O . ARG A 1 96 ? 6.287 -12.262 5.047 1.00 92.00 96 ARG A O 1
ATOM 729 N N . GLU A 1 97 ? 4.367 -12.195 6.196 1.00 93.88 97 GLU A N 1
ATOM 730 C CA . GLU A 1 97 ? 4.063 -13.624 6.038 1.00 93.88 97 GLU A CA 1
ATOM 731 C C . GLU A 1 97 ? 3.815 -14.015 4.584 1.00 93.88 97 GLU A C 1
ATOM 733 O O . GLU A 1 97 ? 4.337 -15.029 4.134 1.00 93.88 97 GLU A O 1
ATOM 738 N N . LEU A 1 98 ? 3.045 -13.202 3.856 1.00 93.00 98 LEU A N 1
ATOM 739 C CA . LEU A 1 98 ? 2.740 -13.431 2.442 1.00 93.00 98 LEU A CA 1
ATOM 740 C C . LEU A 1 98 ? 3.974 -13.328 1.541 1.00 93.00 98 LEU A C 1
ATOM 742 O O . LEU A 1 98 ? 4.004 -13.933 0.474 1.00 93.00 98 LEU A O 1
ATOM 746 N N . HIS A 1 99 ? 4.981 -12.567 1.964 1.00 91.56 99 HIS A N 1
ATOM 747 C CA . HIS A 1 99 ? 6.112 -12.201 1.121 1.00 91.56 99 HIS A CA 1
ATOM 748 C C . HIS A 1 99 ? 7.453 -12.438 1.817 1.00 91.56 99 HIS A C 1
ATOM 750 O O . HIS A 1 99 ? 8.364 -11.609 1.743 1.00 91.56 99 HIS A O 1
ATOM 756 N N . ARG A 1 100 ? 7.599 -13.568 2.516 1.00 90.12 100 ARG A N 1
ATOM 757 C CA . ARG A 1 100 ? 8.906 -13.972 3.053 1.00 90.12 100 ARG A C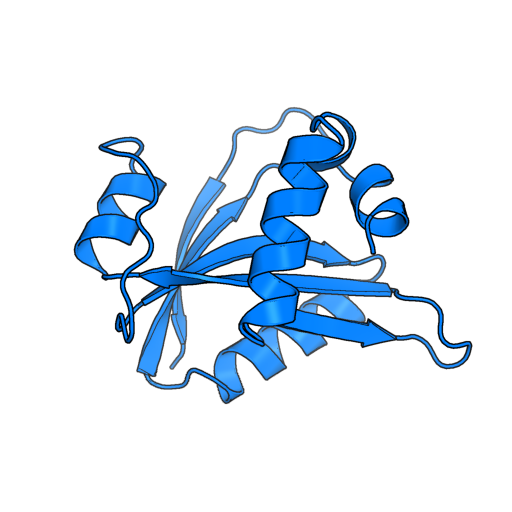A 1
ATOM 758 C C . ARG A 1 100 ? 9.936 -14.041 1.923 1.00 90.12 100 ARG A C 1
ATOM 760 O O . ARG A 1 100 ? 9.662 -14.623 0.877 1.00 90.12 100 ARG A O 1
ATOM 767 N N . GLY A 1 101 ? 11.097 -13.422 2.129 1.00 87.38 101 GLY A N 1
ATOM 768 C CA . GLY A 1 101 ? 12.174 -13.362 1.136 1.00 87.38 101 GLY A CA 1
ATOM 769 C C . GLY A 1 101 ? 12.065 -12.219 0.120 1.00 87.38 101 GLY A C 1
ATOM 770 O O . GLY A 1 101 ? 13.031 -11.961 -0.591 1.00 87.38 101 GLY A O 1
ATOM 771 N N . TYR A 1 102 ? 10.946 -11.492 0.074 1.00 89.56 102 TYR A N 1
ATOM 772 C CA . TYR A 1 102 ? 10.816 -10.303 -0.769 1.00 89.56 102 TYR A CA 1
ATOM 773 C C . TYR A 1 102 ? 11.406 -9.068 -0.081 1.00 89.56 102 TYR A C 1
ATOM 775 O O . TYR A 1 102 ? 11.559 -8.994 1.140 1.00 89.56 102 TYR A O 1
ATOM 783 N N . ARG A 1 103 ? 11.714 -8.039 -0.871 1.00 89.88 103 ARG A N 1
ATOM 784 C CA . ARG A 1 103 ? 12.066 -6.721 -0.338 1.00 89.88 103 ARG A CA 1
ATOM 785 C C . ARG A 1 103 ? 10.904 -5.752 -0.529 1.00 89.88 103 ARG A C 1
ATOM 787 O O . ARG A 1 103 ? 10.411 -5.583 -1.643 1.00 89.88 103 ARG A O 1
ATOM 794 N N . GLY A 1 104 ? 10.471 -5.127 0.563 1.00 91.06 104 GLY A N 1
ATOM 795 C CA . GLY A 1 104 ? 9.440 -4.097 0.571 1.00 91.06 104 GLY A CA 1
ATOM 796 C C . GLY A 1 104 ? 10.044 -2.696 0.536 1.00 91.06 104 GLY A C 1
ATOM 797 O O . GLY A 1 104 ? 10.983 -2.392 1.272 1.00 91.06 104 GLY A O 1
ATOM 798 N N . TYR A 1 105 ? 9.480 -1.828 -0.289 1.00 92.50 105 TYR A N 1
ATOM 799 C CA . TYR A 1 105 ? 9.880 -0.436 -0.458 1.00 92.50 105 TYR A CA 1
ATOM 800 C C . TYR A 1 105 ? 8.680 0.463 -0.198 1.00 92.50 105 TYR A C 1
ATOM 802 O O . TYR A 1 105 ? 7.578 0.164 -0.655 1.00 92.50 105 TYR A O 1
ATOM 810 N N . PHE A 1 106 ? 8.875 1.549 0.546 1.00 88.69 106 PHE A N 1
ATOM 811 C CA . PHE A 1 106 ? 7.809 2.506 0.817 1.00 88.69 106 PHE A CA 1
ATOM 812 C C . PHE A 1 106 ? 8.354 3.903 1.097 1.00 88.69 106 PHE A C 1
ATOM 814 O O . PHE A 1 106 ? 9.451 4.084 1.635 1.00 88.69 106 PHE A O 1
ATOM 821 N N . ILE A 1 107 ? 7.530 4.894 0.785 1.00 82.00 107 ILE A N 1
ATOM 822 C CA . ILE A 1 107 ? 7.725 6.286 1.176 1.00 82.00 107 ILE A CA 1
ATOM 823 C C . ILE A 1 107 ? 6.676 6.581 2.243 1.00 82.00 107 ILE A C 1
ATOM 825 O O . ILE A 1 107 ? 5.488 6.348 2.031 1.00 82.00 107 ILE A O 1
ATOM 829 N N . ARG A 1 108 ? 7.108 7.032 3.422 1.00 75.94 108 ARG A N 1
ATOM 830 C CA . ARG A 1 108 ? 6.195 7.528 4.454 1.00 75.94 108 ARG A CA 1
ATOM 831 C C . ARG A 1 108 ? 6.026 9.016 4.269 1.00 75.94 108 ARG A C 1
ATOM 833 O O . ARG A 1 108 ? 7.003 9.739 4.408 1.00 75.94 108 ARG A O 1
ATOM 840 N N . THR A 1 109 ? 4.801 9.449 4.032 1.00 69.56 109 THR A N 1
ATOM 841 C CA . THR A 1 109 ? 4.430 10.862 4.079 1.00 69.56 109 THR A CA 1
ATOM 842 C C . THR A 1 109 ? 3.566 11.061 5.311 1.00 69.56 109 THR A C 1
ATOM 844 O O . THR A 1 109 ? 2.577 10.346 5.481 1.00 69.56 109 THR A O 1
ATOM 847 N N . TYR A 1 110 ? 3.960 11.978 6.189 1.00 62.66 110 TYR A N 1
ATOM 848 C CA . TYR A 1 110 ? 3.182 12.326 7.373 1.00 62.66 110 TYR A CA 1
ATOM 849 C C . TYR A 1 110 ? 2.259 13.506 7.047 1.00 62.66 110 TYR A C 1
ATOM 851 O O . TYR A 1 110 ? 2.581 14.359 6.221 1.00 62.66 110 TYR A O 1
ATOM 859 N N . GLY A 1 111 ? 1.070 13.520 7.650 1.00 52.31 111 GLY A N 1
ATOM 860 C CA . GLY A 1 111 ? 0.047 14.538 7.392 1.00 52.31 111 GLY A CA 1
ATOM 861 C C . GLY A 1 111 ? 0.303 15.902 8.029 1.00 52.31 111 GLY A C 1
ATOM 862 O O . GLY A 1 111 ? -0.460 16.828 7.789 1.00 52.31 111 GLY A O 1
ATOM 863 N N . ASP A 1 112 ? 1.350 16.024 8.839 1.00 57.19 112 ASP A N 1
ATOM 864 C CA . ASP A 1 112 ? 1.708 17.203 9.632 1.00 57.19 112 ASP A CA 1
ATOM 865 C C . ASP A 1 112 ? 2.742 18.114 8.944 1.00 57.19 112 ASP A C 1
ATOM 867 O O . ASP A 1 112 ? 3.284 19.021 9.569 1.00 57.19 112 ASP A O 1
ATOM 871 N N . GLY A 1 113 ? 3.027 17.886 7.657 1.00 48.06 113 GLY A N 1
ATOM 872 C CA . GLY A 1 113 ? 4.037 18.646 6.918 1.00 48.06 113 GLY A CA 1
ATOM 873 C C . GLY A 1 113 ? 5.478 18.215 7.205 1.00 48.06 113 GLY A C 1
ATOM 874 O O . GLY A 1 113 ? 6.401 18.875 6.730 1.00 48.06 113 GLY A O 1
ATOM 875 N N . GLN A 1 114 ? 5.699 17.114 7.939 1.00 51.75 114 GLN A N 1
ATOM 876 C CA . GLN A 1 114 ? 7.030 16.517 8.047 1.00 51.75 114 GLN A CA 1
ATOM 877 C C . GLN A 1 114 ? 7.519 15.974 6.700 1.00 51.75 114 GLN A C 1
ATOM 879 O O . GLN A 1 114 ? 6.756 15.413 5.906 1.00 51.75 114 GLN A O 1
ATOM 884 N N . GLU A 1 115 ? 8.832 16.085 6.480 1.00 55.69 115 GLU A N 1
ATOM 885 C CA . GLU A 1 115 ? 9.497 15.524 5.308 1.00 55.69 115 GLU A CA 1
ATOM 886 C C . GLU A 1 115 ? 9.211 14.026 5.164 1.00 55.69 115 GLU A C 1
ATOM 888 O O . GLU A 1 115 ? 9.285 13.234 6.113 1.00 55.69 115 GLU A O 1
ATOM 893 N N . SER A 1 116 ? 8.904 13.617 3.933 1.00 60.53 116 SER A N 1
ATOM 894 C CA . SER A 1 116 ? 8.637 12.220 3.636 1.00 60.53 116 SER A CA 1
ATOM 895 C C . SER A 1 116 ? 9.870 11.359 3.920 1.00 60.53 116 SER A C 1
ATOM 897 O O . SER A 1 116 ? 10.944 11.591 3.364 1.00 60.53 116 SER A O 1
ATOM 899 N N . THR A 1 117 ? 9.729 10.318 4.740 1.00 64.69 117 THR A N 1
ATOM 900 C CA . THR A 1 117 ? 10.819 9.376 5.013 1.00 64.69 117 THR A CA 1
ATOM 901 C C . THR A 1 117 ? 10.772 8.204 4.036 1.00 64.69 117 THR A C 1
ATOM 903 O O . THR A 1 117 ? 9.853 7.382 4.072 1.00 64.69 117 THR A O 1
ATOM 906 N N . LYS A 1 118 ? 11.804 8.067 3.206 1.00 67.94 118 LYS A N 1
ATOM 907 C CA . LYS A 1 118 ? 11.983 6.936 2.282 1.00 67.94 118 LYS A CA 1
ATOM 908 C C . LYS A 1 118 ? 12.649 5.763 2.988 1.00 67.94 118 LYS A C 1
ATOM 910 O O . LYS A 1 118 ? 13.673 5.945 3.645 1.00 67.94 118 LYS A O 1
ATOM 915 N N . ARG A 1 119 ? 12.091 4.554 2.876 1.00 72.38 119 ARG A N 1
ATOM 916 C CA . ARG A 1 119 ? 12.677 3.349 3.484 1.00 72.38 119 ARG A CA 1
ATOM 917 C C . ARG A 1 119 ? 12.554 2.127 2.577 1.00 72.38 119 ARG A C 1
ATOM 919 O O . ARG A 1 119 ? 11.600 1.971 1.820 1.00 72.38 119 ARG A O 1
ATOM 926 N N . SER A 1 120 ? 13.515 1.221 2.725 1.00 64.62 120 SER A N 1
ATOM 927 C CA . SER A 1 120 ? 13.404 -0.163 2.271 1.00 64.62 120 SER A CA 1
ATOM 928 C C . SER A 1 120 ? 13.506 -1.085 3.482 1.00 64.62 120 SER A C 1
ATOM 930 O O . SER A 1 120 ? 14.258 -0.820 4.422 1.00 64.62 120 SER A O 1
ATOM 932 N N . VAL A 1 121 ? 12.698 -2.140 3.499 1.00 66.88 121 VAL A N 1
ATOM 933 C CA . VAL A 1 121 ? 12.688 -3.153 4.553 1.00 66.88 121 VAL A CA 1
ATOM 934 C C . VAL A 1 121 ? 12.663 -4.518 3.885 1.00 66.88 121 VAL A C 1
ATOM 936 O O . VAL A 1 121 ? 11.771 -4.826 3.099 1.00 66.88 121 VAL A O 1
ATOM 939 N N . LEU A 1 122 ? 13.648 -5.350 4.207 1.00 56.53 122 LEU A N 1
ATOM 940 C CA . LEU A 1 122 ? 13.633 -6.754 3.815 1.00 56.53 122 LEU A CA 1
ATOM 941 C C . LEU A 1 122 ? 12.677 -7.518 4.742 1.00 56.53 122 LEU A C 1
ATOM 943 O O . LEU A 1 122 ? 12.851 -7.460 5.962 1.00 56.53 122 LEU A O 1
ATOM 947 N N . SER A 1 123 ? 11.691 -8.235 4.195 1.00 60.41 123 SER A N 1
ATOM 948 C CA . SER A 1 123 ? 10.903 -9.187 4.985 1.00 60.41 123 SER A CA 1
ATOM 949 C C . SER A 1 123 ? 11.722 -10.461 5.187 1.00 60.41 123 SER A C 1
ATOM 951 O O . SER A 1 123 ? 11.766 -11.338 4.323 1.00 60.41 123 SER A O 1
ATOM 953 N N . ARG A 1 124 ? 12.413 -10.523 6.331 1.00 44.00 124 ARG A N 1
ATOM 954 C CA . ARG A 1 124 ? 13.029 -11.751 6.851 1.00 44.00 124 ARG A CA 1
ATOM 955 C C . ARG A 1 124 ? 11.971 -12.663 7.462 1.00 44.00 124 ARG A C 1
ATOM 957 O O . ARG A 1 124 ? 11.046 -12.119 8.111 1.00 44.00 124 ARG A O 1
#

Secondary structure (DSSP, 8-state):
-HHHHHTSTTGGGS-HHHHHHHHHHHHHTT-EEEEE-TTS-EEEEEEEEEE-HHHHHHHHTTSSPPPP-TT-SEEEEEEEEESSHHHHHHHHHHHHHHTTT-EEEEEE--TTSPPPEEEEEE--

S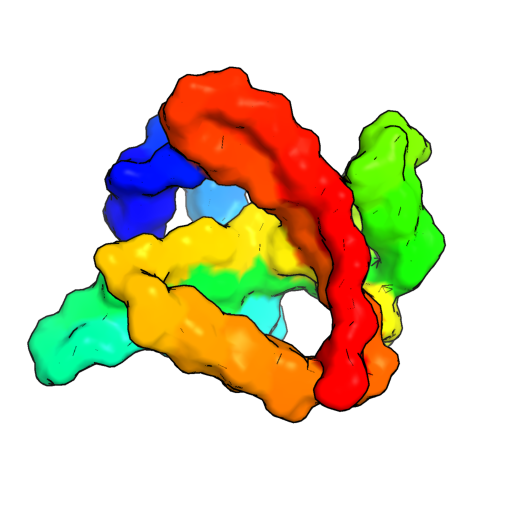equence (124 aa):
MLELLAGYAPFAGFRLDQASAIVRAQLKSGNHIAVFAADDQLVGYLGWIRTSPVAAERWVKDLGELETVPNGEALAITVVVSTTPTATQMMARRCRELHRGYRGYFIRTYGDGQESTKRSVLSR

Foldseek 3Di:
DLVQQCVFPPSVVDDPVVVVVQVVVQVVVVQKDWDADPVRHTFWIKGKAADAPVLLVCCLVVNDNRDHDVVHQEIETEDIGGNDPVRVVVRVVVVLVVRQQGKYWYWADHPPPDDIDTDIDHSD

Radius of gyration: 14.06 Å; chains: 1; bounding box: 35×33×30 Å